Protein AF-A0A0M7B7U7-F1 (afdb_monomer_lite)

pLDDT: mean 87.04, std 7.53, range [59.56, 95.75]

Radius of gyration: 12.52 Å; chains: 1; bounding box: 27×21×36 Å

Structure (mmCIF, N/CA/C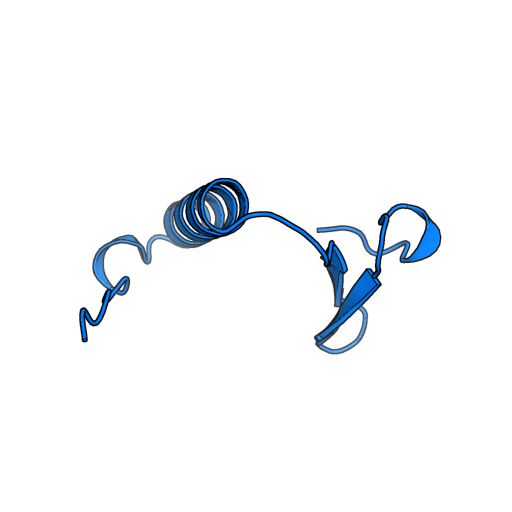/O backbone):
data_AF-A0A0M7B7U7-F1
#
_entry.id   AF-A0A0M7B7U7-F1
#
loop_
_atom_site.group_PDB
_atom_site.id
_atom_site.type_symbol
_atom_site.label_atom_id
_atom_site.label_alt_id
_atom_site.label_comp_id
_atom_site.label_asym_id
_atom_site.label_entity_id
_atom_site.label_seq_id
_atom_site.pdbx_PDB_ins_code
_atom_site.Cartn_x
_atom_site.Cartn_y
_atom_site.Cartn_z
_atom_site.occupancy
_atom_site.B_iso_or_equiv
_atom_site.auth_seq_id
_atom_site.auth_comp_id
_atom_site.auth_asym_id
_atom_site.auth_atom_id
_atom_site.pdbx_PDB_model_num
ATOM 1 N N . MET A 1 1 ? -0.117 0.444 -8.104 1.00 59.56 1 MET A N 1
ATOM 2 C CA . MET A 1 1 ? 0.110 -0.994 -8.358 1.00 59.56 1 MET A CA 1
ATOM 3 C C . MET A 1 1 ? 0.632 -1.112 -9.775 1.00 59.56 1 MET A C 1
ATOM 5 O O . MET A 1 1 ? 0.071 -0.443 -10.633 1.00 59.56 1 MET A O 1
ATOM 9 N N . SER A 1 2 ? 1.718 -1.851 -10.005 1.00 70.25 2 SER A N 1
ATOM 10 C CA . SER A 1 2 ? 2.234 -2.100 -11.358 1.00 70.25 2 SER A CA 1
ATOM 11 C C . SER A 1 2 ? 2.212 -3.599 -11.622 1.00 70.25 2 SER A C 1
ATOM 13 O O . SER A 1 2 ? 2.582 -4.379 -10.744 1.00 70.25 2 SER A O 1
ATOM 15 N N . SER A 1 3 ? 1.758 -3.988 -12.810 1.00 74.69 3 SER A N 1
ATOM 16 C CA . SER A 1 3 ? 1.920 -5.346 -13.340 1.00 74.69 3 SER A CA 1
ATOM 17 C C . SER A 1 3 ? 3.302 -5.556 -13.969 1.00 74.69 3 SER A C 1
ATOM 19 O O . SER A 1 3 ? 3.632 -6.673 -14.350 1.00 74.69 3 SER A O 1
ATOM 21 N N . ASP A 1 4 ? 4.090 -4.486 -14.099 1.00 80.06 4 ASP A N 1
ATOM 22 C CA . ASP A 1 4 ? 5.468 -4.502 -14.577 1.00 80.06 4 A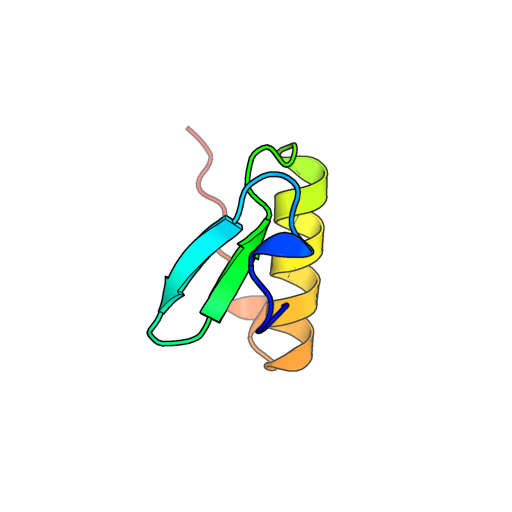SP A CA 1
ATOM 23 C C . ASP A 1 4 ?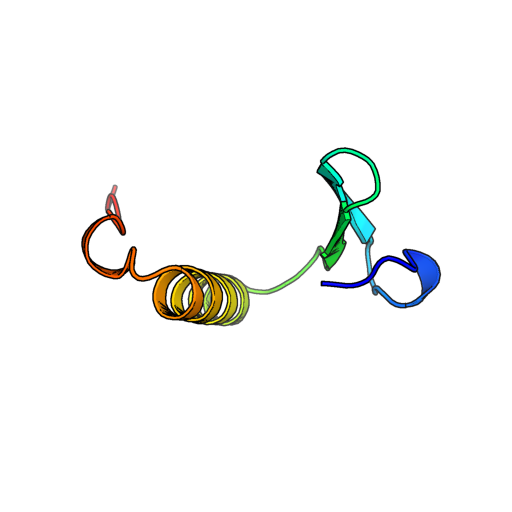 6.424 -4.329 -13.379 1.00 80.06 4 ASP A C 1
ATOM 25 O O . ASP A 1 4 ? 6.479 -3.240 -12.793 1.00 80.06 4 ASP A O 1
ATOM 29 N N . PRO A 1 5 ? 7.146 -5.384 -12.960 1.00 74.44 5 PRO A N 1
ATOM 30 C CA . PRO A 1 5 ? 8.054 -5.305 -11.823 1.00 74.44 5 PRO A CA 1
ATOM 31 C C . PRO A 1 5 ? 9.269 -4.403 -12.090 1.00 74.44 5 PRO A C 1
ATOM 33 O O . PRO A 1 5 ? 9.779 -3.804 -11.141 1.00 74.44 5 PRO A O 1
ATOM 36 N N . ASP A 1 6 ? 9.693 -4.234 -13.347 1.00 84.56 6 ASP A N 1
ATOM 37 C CA . ASP A 1 6 ? 10.865 -3.420 -13.701 1.00 84.56 6 ASP A CA 1
ATOM 38 C C . ASP A 1 6 ? 10.592 -1.917 -13.534 1.00 84.56 6 ASP A C 1
ATOM 40 O O . ASP A 1 6 ? 11.511 -1.104 -13.408 1.00 84.56 6 ASP A O 1
ATOM 44 N N . SER A 1 7 ? 9.315 -1.534 -13.441 1.00 84.44 7 SER A N 1
ATOM 45 C CA . SER A 1 7 ? 8.898 -0.162 -13.159 1.00 84.44 7 SER A CA 1
ATOM 46 C C . SER A 1 7 ? 9.030 0.226 -11.676 1.00 84.44 7 SER A C 1
ATOM 48 O O . SER A 1 7 ? 8.729 1.367 -11.314 1.00 84.44 7 SER A O 1
ATOM 50 N N . LEU A 1 8 ? 9.398 -0.705 -10.786 1.00 84.88 8 LEU A N 1
ATOM 51 C CA . LEU A 1 8 ? 9.480 -0.490 -9.339 1.00 84.88 8 LEU A CA 1
ATOM 52 C C . LEU A 1 8 ? 10.940 -0.539 -8.878 1.00 84.88 8 LEU A C 1
ATOM 54 O O . LEU A 1 8 ? 11.672 -1.467 -9.196 1.00 84.88 8 LEU A O 1
ATOM 58 N N . ARG A 1 9 ? 11.350 0.416 -8.029 1.00 85.94 9 ARG A N 1
ATOM 59 C CA . ARG A 1 9 ? 12.719 0.463 -7.466 1.00 85.94 9 ARG A CA 1
ATOM 60 C C . ARG A 1 9 ? 13.142 -0.838 -6.776 1.00 85.94 9 ARG A C 1
ATOM 62 O O . ARG A 1 9 ? 14.318 -1.182 -6.772 1.00 85.94 9 ARG A O 1
ATOM 69 N N . GLN A 1 10 ? 12.181 -1.525 -6.168 1.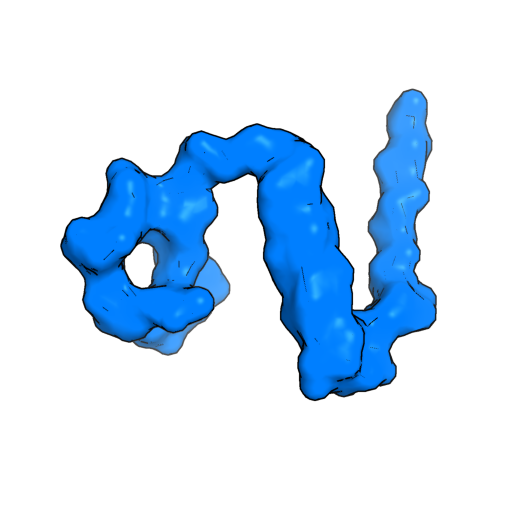00 89.44 10 GLN A N 1
ATOM 70 C CA . GLN A 1 10 ? 12.342 -2.851 -5.587 1.00 89.44 10 GLN A CA 1
ATOM 71 C C . GLN A 1 10 ? 10.984 -3.549 -5.636 1.00 89.44 10 GLN A C 1
ATOM 73 O O . GLN A 1 10 ? 10.173 -3.357 -4.739 1.00 89.44 10 GLN A O 1
ATOM 78 N N . ALA A 1 11 ? 10.683 -4.311 -6.680 1.00 90.62 11 ALA A N 1
ATOM 79 C CA . ALA A 1 11 ? 9.415 -5.032 -6.739 1.00 90.62 11 ALA A CA 1
ATOM 80 C C . ALA A 1 11 ? 9.329 -6.086 -5.618 1.00 90.62 11 ALA A C 1
ATOM 82 O O . ALA A 1 11 ? 10.205 -6.938 -5.478 1.00 90.62 11 ALA A O 1
ATOM 83 N N . VAL A 1 12 ? 8.263 -6.032 -4.822 1.00 91.00 12 VAL A N 1
ATOM 84 C CA . VAL A 1 12 ? 7.912 -7.041 -3.816 1.00 91.00 12 VAL A CA 1
ATOM 85 C C . VAL A 1 12 ? 6.579 -7.648 -4.220 1.00 91.00 12 VAL A C 1
ATOM 87 O O . VAL A 1 12 ? 5.575 -6.939 -4.315 1.00 91.00 12 VAL A O 1
ATOM 90 N N . GLN A 1 13 ? 6.566 -8.953 -4.477 1.00 92.06 13 GLN A N 1
ATOM 91 C CA . GLN A 1 13 ? 5.342 -9.661 -4.830 1.00 92.06 13 GLN A CA 1
ATOM 92 C C . GLN A 1 13 ? 4.451 -9.824 -3.594 1.00 92.06 13 GLN A C 1
ATOM 94 O O . GLN A 1 13 ? 4.921 -10.261 -2.544 1.00 92.06 13 GLN A O 1
ATOM 99 N N . VAL A 1 14 ? 3.171 -9.474 -3.722 1.00 89.12 14 VAL A N 1
ATOM 100 C CA . VAL A 1 14 ? 2.173 -9.588 -2.636 1.00 89.12 14 VAL A CA 1
ATOM 101 C C . VAL A 1 14 ? 1.044 -10.561 -2.964 1.00 89.12 14 VAL A C 1
ATOM 103 O O . VAL A 1 14 ? 0.396 -11.071 -2.055 1.00 89.12 14 VAL A O 1
ATOM 106 N N . ALA A 1 15 ? 0.826 -10.834 -4.251 1.00 90.06 15 ALA A N 1
ATOM 107 C CA . ALA A 1 15 ? -0.104 -11.833 -4.762 1.00 90.06 15 ALA A CA 1
ATOM 108 C C . ALA A 1 15 ? 0.322 -12.260 -6.179 1.00 90.06 15 ALA A C 1
ATOM 110 O O . ALA A 1 15 ? 1.273 -11.712 -6.748 1.00 90.06 15 ALA A O 1
ATOM 111 N N . ASP A 1 16 ? -0.368 -13.241 -6.758 1.00 92.50 16 ASP A N 1
ATOM 112 C CA . ASP A 1 16 ? -0.095 -13.684 -8.126 1.00 92.50 16 ASP A CA 1
ATOM 113 C C . ASP A 1 16 ? -0.322 -12.540 -9.128 1.00 92.50 16 ASP A C 1
ATOM 115 O O . ASP A 1 16 ? -1.384 -11.926 -9.144 1.00 92.50 16 ASP A O 1
ATOM 119 N N . GLY A 1 17 ? 0.707 -12.200 -9.908 1.00 89.69 17 GLY A N 1
ATOM 120 C CA . GLY A 1 17 ? 0.681 -11.071 -10.846 1.00 89.69 17 GLY A CA 1
ATOM 121 C C . GLY A 1 17 ? 0.673 -9.658 -10.232 1.00 89.69 17 GLY A C 1
ATOM 122 O O . GLY A 1 17 ? 0.625 -8.688 -10.988 1.00 89.69 17 GLY A O 1
ATOM 123 N N . TYR A 1 18 ? 0.751 -9.503 -8.902 1.00 86.94 18 TYR A N 1
ATOM 124 C CA . TYR A 1 18 ? 0.707 -8.192 -8.238 1.00 86.94 18 TYR A CA 1
ATOM 125 C C . TYR A 1 18 ? 1.975 -7.880 -7.438 1.00 86.94 18 TYR A C 1
ATOM 127 O O . TYR A 1 18 ? 2.375 -8.627 -6.537 1.00 86.94 18 TYR A O 1
ATOM 135 N N . PHE A 1 19 ? 2.549 -6.705 -7.715 1.00 90.12 19 PHE A N 1
ATOM 136 C CA . PHE A 1 19 ? 3.764 -6.204 -7.078 1.00 90.12 19 PHE A CA 1
ATOM 137 C C . PHE A 1 19 ? 3.553 -4.823 -6.450 1.00 90.12 19 PHE A C 1
ATOM 139 O O . PHE A 1 19 ? 2.874 -3.948 -7.001 1.00 90.12 19 PHE A O 1
ATOM 146 N N . ILE A 1 20 ? 4.198 -4.610 -5.303 1.00 87.62 20 ILE A N 1
ATOM 147 C CA . ILE A 1 20 ? 4.353 -3.297 -4.672 1.00 87.62 20 ILE A CA 1
ATOM 148 C C . ILE A 1 20 ? 5.812 -2.856 -4.722 1.00 87.62 20 ILE A C 1
ATOM 150 O O . ILE A 1 20 ? 6.726 -3.673 -4.775 1.00 87.62 20 ILE A O 1
ATOM 154 N N . GLU A 1 21 ? 6.043 -1.549 -4.680 1.00 89.12 21 GLU A N 1
ATOM 155 C CA . GLU A 1 21 ? 7.390 -1.003 -4.519 1.00 89.12 21 GLU A CA 1
ATOM 156 C C . GLU A 1 21 ? 7.856 -1.183 -3.062 1.00 89.12 21 GLU A C 1
ATOM 158 O O . GLU A 1 21 ? 7.162 -0.823 -2.111 1.00 89.12 21 GLU A O 1
ATOM 163 N N . GLY A 1 22 ? 9.035 -1.768 -2.897 1.00 85.50 22 GLY A N 1
ATOM 164 C CA . GLY A 1 22 ? 9.785 -1.900 -1.656 1.00 85.50 22 GLY A CA 1
ATOM 165 C C . GLY A 1 22 ? 10.649 -0.671 -1.370 1.00 85.50 22 GLY A C 1
ATOM 166 O O . GLY A 1 22 ? 10.681 0.287 -2.138 1.00 85.50 22 GLY A O 1
ATOM 167 N N . ASN A 1 23 ? 11.339 -0.690 -0.226 1.00 87.06 23 ASN A N 1
ATOM 168 C CA . ASN A 1 23 ? 12.178 0.418 0.254 1.00 87.06 23 ASN A CA 1
ATOM 169 C C . ASN A 1 23 ? 11.468 1.795 0.296 1.00 87.06 23 ASN A C 1
ATOM 171 O O . ASN A 1 23 ? 12.057 2.837 0.021 1.00 87.06 23 ASN A O 1
ATOM 175 N N . ILE A 1 24 ? 10.179 1.793 0.644 1.00 89.06 24 ILE A N 1
ATOM 176 C CA . ILE A 1 24 ? 9.390 3.004 0.900 1.00 89.06 24 ILE A CA 1
ATOM 177 C C . ILE A 1 24 ? 9.445 3.328 2.399 1.00 89.06 24 ILE A C 1
ATOM 179 O O . ILE A 1 24 ? 9.347 2.421 3.238 1.00 89.06 24 ILE A O 1
ATOM 183 N N . ASP A 1 25 ? 9.558 4.610 2.748 1.00 90.06 25 ASP A N 1
ATOM 184 C CA . ASP A 1 25 ? 9.454 5.062 4.136 1.00 90.06 25 ASP A CA 1
ATOM 185 C C . ASP A 1 25 ? 8.054 4.822 4.736 1.00 90.06 25 ASP A C 1
ATOM 187 O O . ASP A 1 25 ? 7.053 4.641 4.037 1.00 90.06 25 ASP A O 1
ATOM 191 N N . SER A 1 26 ? 7.977 4.805 6.067 1.00 89.69 26 SER A N 1
ATOM 192 C CA . SER A 1 26 ? 6.738 4.492 6.788 1.00 89.69 26 SER A CA 1
ATOM 193 C C . SER A 1 26 ? 5.596 5.466 6.486 1.00 89.69 26 SER A C 1
ATOM 195 O O . SER A 1 26 ? 4.442 5.045 6.454 1.00 89.69 26 SER A O 1
ATOM 197 N N . LYS A 1 27 ? 5.896 6.746 6.223 1.00 91.75 27 LYS A N 1
ATOM 198 C CA . LYS A 1 27 ? 4.877 7.760 5.923 1.00 91.75 27 LYS A CA 1
ATOM 199 C C . LYS A 1 27 ? 4.230 7.472 4.572 1.00 91.75 27 LYS A C 1
ATOM 201 O O . LYS A 1 27 ? 3.013 7.357 4.484 1.00 91.75 27 LYS A O 1
ATOM 206 N N . ASN A 1 28 ? 5.041 7.285 3.538 1.00 89.81 28 ASN A N 1
ATOM 207 C CA . ASN A 1 28 ? 4.566 6.979 2.194 1.00 89.81 28 ASN A CA 1
ATOM 208 C C . ASN A 1 28 ? 3.862 5.613 2.123 1.00 89.81 28 ASN A C 1
ATOM 210 O O . ASN A 1 28 ? 2.879 5.475 1.396 1.00 89.81 28 ASN A O 1
ATOM 214 N N . LYS A 1 29 ? 4.299 4.615 2.905 1.00 88.12 29 LYS A N 1
ATOM 215 C CA . LYS A 1 29 ? 3.560 3.348 3.069 1.00 88.12 29 LYS A CA 1
ATOM 216 C C . LYS A 1 29 ? 2.164 3.577 3.645 1.00 88.12 29 LYS A C 1
ATOM 218 O O . LYS A 1 29 ? 1.195 3.037 3.119 1.00 88.12 29 LYS A O 1
ATOM 223 N N . PHE A 1 30 ? 2.063 4.389 4.695 1.00 90.12 30 PHE A N 1
ATOM 224 C CA . PHE A 1 30 ? 0.792 4.681 5.349 1.00 90.12 30 PHE A CA 1
ATOM 225 C C . PHE A 1 30 ? -0.171 5.461 4.442 1.00 90.12 30 PHE A C 1
ATOM 227 O O . PHE A 1 30 ? -1.352 5.132 4.390 1.00 90.12 30 PHE A O 1
ATOM 234 N N . GLU A 1 31 ? 0.317 6.435 3.666 1.00 92.06 31 GLU A N 1
ATOM 235 C CA . GLU A 1 31 ? -0.516 7.144 2.679 1.00 92.06 31 GLU A CA 1
ATOM 236 C C . GLU A 1 31 ? -1.066 6.206 1.596 1.00 92.06 31 GLU A C 1
ATOM 238 O O . GLU A 1 31 ? -2.251 6.264 1.275 1.00 92.06 31 GLU A O 1
ATOM 243 N N . ARG A 1 32 ? -0.236 5.290 1.076 1.00 90.06 32 ARG A N 1
ATOM 244 C CA . ARG A 1 32 ? -0.684 4.286 0.095 1.00 90.06 32 ARG A CA 1
ATOM 245 C C . ARG A 1 32 ? -1.741 3.345 0.682 1.00 90.06 32 ARG A C 1
ATOM 247 O O . ARG A 1 32 ? -2.688 3.003 -0.019 1.00 90.06 32 ARG A O 1
ATOM 254 N N . LEU A 1 33 ? -1.598 2.954 1.951 1.00 89.62 33 LEU A N 1
ATOM 255 C CA . LEU A 1 33 ? -2.586 2.124 2.644 1.00 89.62 33 LEU A CA 1
ATOM 256 C C . LEU A 1 33 ? -3.918 2.864 2.817 1.00 89.62 33 LEU A C 1
ATOM 258 O O . LEU A 1 33 ? -4.958 2.310 2.483 1.00 89.62 33 LEU A O 1
ATOM 262 N N . LYS A 1 34 ? -3.892 4.124 3.272 1.00 92.12 34 LYS A N 1
ATOM 263 C CA . LYS A 1 34 ? -5.103 4.951 3.403 1.00 92.12 34 LYS A CA 1
ATOM 264 C C . LYS A 1 34 ? -5.841 5.109 2.077 1.00 92.12 34 LYS A C 1
ATOM 266 O O . LYS A 1 34 ? -7.057 4.949 2.050 1.00 92.12 34 LYS A O 1
ATOM 271 N N . LEU A 1 35 ? -5.114 5.382 0.989 1.00 92.50 35 LEU A N 1
ATOM 272 C CA . LEU A 1 35 ? -5.706 5.483 -0.346 1.00 92.50 35 LEU A CA 1
ATOM 273 C C . LEU A 1 35 ? -6.414 4.180 -0.739 1.00 92.50 35 LEU A C 1
ATOM 275 O O . LEU A 1 35 ? -7.583 4.219 -1.102 1.00 92.50 35 LEU A O 1
ATOM 279 N N . ALA A 1 36 ? -5.736 3.036 -0.602 1.00 91.75 36 ALA A N 1
ATOM 280 C CA . ALA A 1 36 ? -6.312 1.738 -0.948 1.00 91.75 36 ALA A CA 1
ATOM 281 C C . ALA A 1 36 ? -7.561 1.410 -0.115 1.00 91.75 36 ALA A C 1
ATOM 283 O O . ALA A 1 36 ? -8.546 0.916 -0.651 1.00 91.75 36 ALA A O 1
ATOM 284 N N . LEU A 1 37 ? -7.544 1.711 1.186 1.00 94.12 37 LEU A N 1
ATOM 285 C CA . LEU A 1 37 ? -8.709 1.506 2.047 1.00 94.12 37 LEU A CA 1
ATOM 286 C C . LEU A 1 37 ? -9.873 2.422 1.665 1.00 94.12 37 LEU A C 1
ATOM 288 O O . LEU A 1 37 ? -11.009 1.964 1.675 1.00 94.12 37 LEU A O 1
ATOM 292 N N . SER A 1 38 ? -9.589 3.662 1.256 1.00 95.25 38 SER A N 1
ATOM 293 C CA . SER A 1 38 ? -10.618 4.605 0.795 1.00 95.25 38 SER A CA 1
ATOM 294 C C . SER A 1 38 ? -11.271 4.151 -0.510 1.00 95.25 38 SER A C 1
ATOM 296 O O . SER A 1 38 ? -12.487 4.199 -0.660 1.00 95.25 38 SER A O 1
ATOM 298 N N . GLU A 1 39 ? -10.476 3.651 -1.459 1.00 95.25 39 GLU A N 1
ATOM 299 C CA . GLU A 1 39 ? -10.994 3.100 -2.719 1.00 95.25 39 GLU A CA 1
ATOM 300 C C . GLU A 1 39 ? -11.855 1.844 -2.509 1.00 95.25 39 GLU A C 1
ATOM 302 O O . GLU A 1 39 ? -12.732 1.552 -3.322 1.00 95.25 39 GLU A O 1
ATOM 307 N N . LEU A 1 40 ? -11.620 1.111 -1.417 1.00 94.62 40 LEU A N 1
ATOM 308 C CA . LEU A 1 40 ? -12.351 -0.105 -1.061 1.00 94.62 40 LEU A CA 1
ATOM 309 C C . LEU A 1 40 ? -13.517 0.136 -0.086 1.00 94.62 40 LEU A C 1
ATOM 311 O O . LEU A 1 40 ? -14.279 -0.798 0.157 1.00 94.62 40 LEU A O 1
ATOM 315 N N . GLY A 1 41 ? -13.671 1.348 0.461 1.00 95.56 41 GLY A N 1
ATOM 316 C CA . GLY A 1 41 ? -14.671 1.659 1.491 1.00 95.56 41 GLY A CA 1
ATOM 317 C C . GLY A 1 41 ? -14.428 0.931 2.820 1.00 95.56 41 GLY A C 1
ATOM 318 O O . GLY A 1 41 ? -15.379 0.489 3.463 1.00 95.56 41 GLY A O 1
ATOM 319 N N . LEU A 1 42 ? -13.158 0.716 3.178 1.00 95.75 42 LEU A N 1
ATOM 320 C CA . LEU A 1 42 ? -12.705 -0.039 4.354 1.00 95.75 42 LEU A CA 1
ATOM 321 C C . LEU A 1 42 ? -11.901 0.833 5.333 1.00 95.75 42 LEU A C 1
ATOM 323 O O . LEU A 1 42 ? -11.050 0.329 6.065 1.00 95.75 42 LEU A O 1
ATOM 327 N N . GLU A 1 43 ? -12.101 2.149 5.333 1.00 92.06 43 GLU A N 1
ATOM 328 C CA . GLU A 1 43 ? -11.329 3.080 6.162 1.00 92.06 43 GLU A CA 1
ATOM 329 C C . GLU A 1 43 ? -11.443 2.771 7.662 1.00 92.06 43 GLU A C 1
ATOM 331 O O . GLU A 1 43 ? -10.447 2.856 8.385 1.00 92.06 43 GLU A O 1
ATOM 336 N N . ASP A 1 44 ? -12.630 2.351 8.107 1.00 90.38 44 ASP A N 1
ATOM 337 C CA . ASP A 1 44 ? -12.926 2.017 9.506 1.00 90.38 44 ASP A CA 1
ATOM 338 C C . ASP A 1 44 ? -12.228 0.728 9.987 1.00 90.38 44 ASP A C 1
ATOM 340 O O . ASP A 1 44 ? -12.104 0.498 11.190 1.00 90.38 44 ASP A O 1
ATOM 344 N N . GLU A 1 45 ? -11.714 -0.095 9.066 1.00 87.38 45 GLU A N 1
ATOM 345 C CA . GLU A 1 45 ? -11.000 -1.345 9.370 1.00 87.38 45 GLU A CA 1
ATOM 346 C C . GLU A 1 45 ? -9.500 -1.120 9.662 1.00 87.38 45 GLU A C 1
ATOM 348 O O . GLU A 1 45 ? -8.750 -2.064 9.944 1.00 87.38 45 GLU A O 1
ATOM 353 N N . LEU A 1 46 ? -9.013 0.127 9.596 1.00 86.31 46 LEU A N 1
ATOM 354 C CA . LEU A 1 46 ? -7.612 0.447 9.864 1.00 86.31 46 LEU A CA 1
ATOM 355 C C . LEU A 1 46 ? -7.315 0.531 11.367 1.00 86.31 46 LEU A C 1
ATOM 357 O O . LEU A 1 46 ? -7.449 1.579 11.997 1.00 86.31 46 LEU A O 1
ATOM 361 N N . PHE A 1 47 ? -6.776 -0.549 11.930 1.00 85.44 47 PHE A N 1
ATOM 362 C CA . PHE A 1 47 ? -6.303 -0.571 13.316 1.00 85.44 47 PHE A CA 1
ATOM 363 C C . PHE A 1 47 ? -4.784 -0.379 13.404 1.00 85.44 47 PHE A C 1
ATOM 365 O O . PHE A 1 47 ? -4.004 -1.237 12.984 1.00 85.44 47 PHE A O 1
ATOM 372 N N . VAL A 1 48 ? -4.342 0.725 14.015 1.00 80.88 48 VAL A N 1
ATOM 373 C CA . VAL A 1 48 ? -2.922 0.966 14.320 1.00 80.88 48 VAL A CA 1
ATOM 374 C C . VAL A 1 48 ? -2.640 0.554 15.762 1.00 80.88 48 VAL A C 1
ATOM 376 O O . VAL A 1 48 ? -3.137 1.169 16.703 1.00 80.88 48 VAL A O 1
ATOM 379 N N . LYS A 1 49 ? -1.828 -0.492 15.948 1.00 79.38 49 LYS A N 1
ATOM 380 C CA . LYS A 1 49 ? -1.327 -0.879 17.272 1.00 79.38 49 LYS A CA 1
ATOM 381 C C . LYS A 1 49 ? -0.066 -0.079 17.589 1.00 79.38 49 LYS A C 1
ATOM 383 O O . LYS A 1 49 ? 0.914 -0.166 16.854 1.00 79.38 49 LYS A O 1
ATOM 388 N N . PHE A 1 50 ? -0.095 0.665 18.688 1.00 76.31 50 PHE A N 1
ATOM 389 C CA . PHE A 1 50 ? 1.097 1.276 19.274 1.00 76.31 50 PHE A CA 1
ATOM 390 C C . PHE A 1 50 ? 1.715 0.295 20.282 1.00 76.31 50 PHE A C 1
ATOM 392 O O . PHE A 1 50 ? 0.974 -0.393 20.988 1.00 76.31 50 PHE A O 1
ATOM 399 N N . ALA A 1 51 ? 3.046 0.195 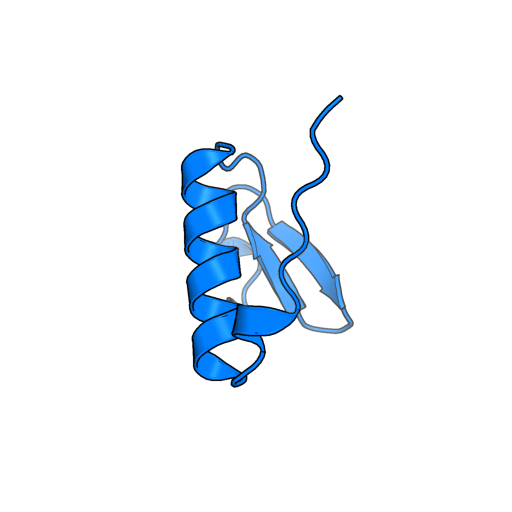20.287 1.00 64.06 51 ALA A N 1
ATOM 400 C CA . ALA A 1 51 ? 3.831 -0.604 21.231 1.00 64.06 51 ALA A CA 1
ATOM 401 C C . ALA A 1 51 ? 4.381 0.276 22.357 1.00 64.06 51 ALA A C 1
ATOM 403 O O . ALA A 1 51 ? 4.663 1.464 22.070 1.00 64.06 51 ALA A O 1
#

Organism: NCBI:txid313367

Sequence (51 aa):
MSSDPDSLRQAVQVADGYFIEGNIDSKNKFERLKLALSELGLEDELFVKFA

Foldseek 3Di:
DDLDQVVAPHWDDDDVSDTDHPPDDPVVVVVVVCVVCVVVVNNVVDDDDDD

Secondary structure (DSSP, 8-state):
-BS-GGGSTTEEEEETTEEEE-S--HHHHHHHHHHHHHHHT-GGG------

=== Feature glossary ===
Feature key, reading from the visual/contextual features back to the raw sequence:

Rendered structure images. Six rendered views show the 3D structure from the faces of a cube — i.e. along ±x, ±y, ±z. Rendering representation is drawn randomly per protein from cartoon (secondary-structure ribbons), sticks (backbone bonds), or molecular surface; coloring is either N→C rainbow (blue at the N-terminus through red at the C-terminus) or one color per chain.

Contact-map, Ramachandran, and PAE plots. The contact map is a binary N×N matrix image: pixel (i, j) is dark where Cα_i and Cα_j are within 8 Å and |i−j|>4. Because the |i−j|>4 filter removes local helical contacts, off-diagonal stripes parallel to the main diagonal indicate parallel β-sheets; stripes perpendicular to it indicate antiparallel β-sheets. The Ramachandran plot scatters every residue's (φ, ψ) pair against the sterically allowed regions. The PAE heatmap renders the predicted-aligned-error matrix.

InterPro / GO / CATH / organism. Database cross-references. InterPro integrates a dozen domain/family signature databases into unified entries with residue-range hits. GO terms attach function/process/location labels with evidence codes. CATH codes position the fold in a four-level structural taxonomy. Organism is the NCBI-taxonomy species name.

Nearest PDB structures. The Foldseek neighbor list gives the closest experimentally determined structures in the PDB, ranked by structural alignment. TM-score near 1 means near-identical fold; near 0.3 means only rough topology match. This is how one finds what a novel AlphaFold prediction most resembles in the solved-structure universe.

Predicted aligned error. PAE(i, j) answers: if I align the predicted and true structures on residue i, how far off (in Å) do I expect residue j to be? A block-diagonal PAE matrix with low val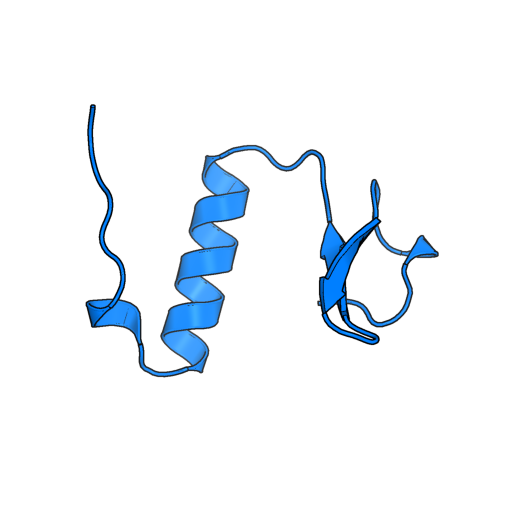ues on the blocks and high values off-diagonal is the signature of a multi-domain protein with confidently predicted domains but uncertain inter-domain orientation.

Solvent-accessible surface area. Accessible surface area quantifies burial. A residue with SASA near zero is packed into the hydrophobic core; one with SASA >100 Å² sits on the surface. Computed here via the Shrake–Rupley numerical algorithm with a 1.4 Å probe.

B-factor. B-factor (Debye–Waller factor) reflects atomic displacement in the crystal lattice. It is an experimental observable (units Å²), not a prediction; low values mean the atom is pinned down, high values mean it moves or is heterogeneous across the crystal.

pLDDT. For AlphaFold models, the B-factor field carries pLDDT — the model's own estimate of local accuracy on a 0–100 scale. Regions with pLDDT<50 should be treated as essentially unmodeled; they often correspond to intrinsically disordered segments.

Backbone torsions (φ/ψ). φ (phi) and ψ (psi) are the two rotatable backbone dihedrals per residue: φ is the C(i-1)–N–Cα–C torsion, ψ is the N–Cα–C–N(i+1) torsion, both in degrees on (−180°, 180°]. α-helical residues cluster near (−60°, −45°); β-strand residues near (−120°, +130°). A Ramachandran plot is simply a scatter of (φ, ψ) for every residue.

Radius of gyration, Cα contacts, bounding box. Radius of gyration (Rg) is the root-mean-square distance of Cα atoms from their centroid — a single number for overall size and compactness. A globular domain of N residues has Rg ≈ 2.2·N^0.38 Å; an extended or disordered chain has a much larger Rg. The Cα contact count is the number of residue pairs whose Cα atoms are within 8 Å and are more than four positions apart in sequence — a standard proxy for tertiary packing density. The bounding box is the smallest axis-aligned box enclosing all Cα atoms.

Secondary structure (3-state, P-SEA). Three-state secondary structure (P-SEA) collapses the eight DSSP classes into helix (a), strand (b), and coil (c). P-SEA assigns these from Cα geometry alone — distances and angles — without requiring backbone oxygens, so it works on any Cα trace.

Secondary structure (8-state, DSSP). DSSP 8-state secondary structure assigns each residue one of H (α-helix), G (3₁₀-helix), I (π-helix), E (extended β-strand), B (isolated β-bridge), T (hydrogen-bonded turn), S (bend), or '-' (coil). The assignment is computed from backbone hydrogen-bond geometry via the Kabsch–Sander algorithm.

Foldseek 3Di. A 3Di character summarizes, for each residue, the relative orientation of the Cα frame of its nearest spatial neighbor. Because it encodes fold topology rather than chemistry, 3Di alignments detect remote structural similarity that sequence alignment misses.

mmCIF coordinates. The mmCIF block holds the 3D Cartesian coordinates of each backbone atom (N, Cα, C, O) in ångströms. mmCIF is the PDB's canonical archive format — a tagged-loop text representation of the atomic model.

Sequence. Sequence gives the chain of amino acids in standard one-letter code (A=alanine, C=cysteine, …, Y=tyrosine), read N→C. It is the only feature that is directly encoded by the gene; all structural features are derived from the folded form of this sequence.